Protein AF-A0A123S9G2-F1 (afdb_monomer_lite)

pLDDT: mean 94.6, std 6.12, range [61.19, 98.81]

Organism: Streptococcus suis (NCBI:txid1307)

Structure (mmCIF, N/CA/C/O backbone):
data_AF-A0A123S9G2-F1
#
_entry.id   AF-A0A123S9G2-F1
#
loop_
_atom_site.group_PDB
_atom_site.id
_atom_site.type_symbol
_atom_site.label_atom_id
_atom_site.label_alt_id
_atom_site.label_comp_id
_atom_site.label_asym_id
_atom_site.label_entity_id
_atom_site.label_seq_id
_atom_site.pdbx_PDB_ins_code
_atom_site.Cartn_x
_atom_site.Cartn_y
_atom_site.Cartn_z
_atom_site.occupancy
_atom_site.B_iso_or_equiv
_atom_site.auth_seq_id
_atom_site.auth_comp_id
_atom_site.auth_asym_id
_atom_site.auth_atom_id
_atom_site.pdbx_PDB_model_num
ATOM 1 N N . MET A 1 1 ? 20.233 11.296 -52.795 1.00 61.19 1 MET A N 1
ATOM 2 C CA . MET A 1 1 ? 18.808 11.176 -52.399 1.00 61.19 1 MET A CA 1
ATOM 3 C C . MET A 1 1 ? 18.467 9.807 -51.801 1.00 61.19 1 MET A C 1
ATOM 5 O O . MET A 1 1 ? 18.212 9.753 -50.609 1.00 61.19 1 MET A O 1
ATOM 9 N N . LYS A 1 2 ? 18.551 8.685 -52.542 1.00 72.31 2 LYS A N 1
ATOM 10 C CA . LYS A 1 2 ? 18.164 7.347 -52.026 1.00 72.31 2 LYS A CA 1
ATOM 11 C C . LYS A 1 2 ? 18.985 6.837 -50.821 1.00 72.31 2 LYS A C 1
ATOM 13 O O . LYS A 1 2 ? 18.409 6.233 -49.928 1.00 72.31 2 LYS A O 1
ATOM 18 N N . LYS A 1 3 ? 20.305 7.083 -50.767 1.00 76.69 3 LYS A N 1
ATOM 19 C CA . LYS A 1 3 ? 21.152 6.695 -49.613 1.00 76.69 3 LYS A CA 1
ATOM 20 C C . LYS A 1 3 ? 20.823 7.495 -48.347 1.00 76.69 3 LYS A C 1
ATOM 22 O O . LYS A 1 3 ? 20.623 6.898 -47.303 1.00 76.69 3 LYS A O 1
ATOM 27 N N . VAL A 1 4 ? 20.694 8.818 -48.466 1.00 81.88 4 VAL A N 1
ATOM 28 C CA . VAL A 1 4 ? 20.324 9.707 -47.349 1.00 81.88 4 VAL A CA 1
ATOM 29 C C . VAL A 1 4 ? 18.931 9.358 -46.809 1.00 81.88 4 VAL A C 1
ATOM 31 O O . VAL A 1 4 ? 18.761 9.246 -45.604 1.00 81.88 4 VAL A O 1
ATOM 34 N N . MET A 1 5 ? 17.968 9.062 -47.690 1.00 87.00 5 MET A N 1
ATOM 35 C CA . MET A 1 5 ? 16.626 8.621 -47.288 1.00 87.00 5 MET A CA 1
ATOM 36 C C . MET A 1 5 ? 16.648 7.306 -46.490 1.00 87.00 5 MET A C 1
ATOM 38 O O . MET A 1 5 ? 15.968 7.190 -45.478 1.00 87.00 5 MET A O 1
ATOM 42 N N . LYS A 1 6 ? 17.470 6.325 -46.897 1.00 86.81 6 LYS A N 1
ATOM 43 C CA . LYS A 1 6 ? 17.641 5.068 -46.144 1.00 86.81 6 LYS A CA 1
ATOM 44 C C . LYS A 1 6 ? 18.243 5.298 -44.754 1.00 86.81 6 LYS A C 1
ATOM 46 O O . LYS A 1 6 ? 17.823 4.639 -43.812 1.00 86.81 6 LYS A O 1
ATOM 51 N N . VAL A 1 7 ? 19.187 6.235 -44.627 1.00 88.38 7 VAL A N 1
ATOM 52 C CA . VAL A 1 7 ? 19.778 6.608 -43.330 1.00 88.38 7 VAL A CA 1
ATOM 53 C C . VAL A 1 7 ? 18.729 7.256 -42.422 1.00 88.38 7 VAL A C 1
ATOM 55 O O . VAL A 1 7 ? 18.609 6.860 -41.269 1.00 88.38 7 VAL A O 1
ATOM 58 N N . ILE A 1 8 ? 17.916 8.178 -42.948 1.00 88.94 8 ILE A N 1
ATOM 59 C CA . ILE A 1 8 ? 16.838 8.831 -42.184 1.00 88.94 8 ILE A CA 1
ATOM 60 C C . ILE A 1 8 ? 15.797 7.808 -41.700 1.00 88.94 8 ILE A C 1
ATOM 62 O O . ILE A 1 8 ? 15.434 7.816 -40.527 1.00 88.94 8 ILE A O 1
ATOM 66 N N . ILE A 1 9 ? 15.358 6.891 -42.570 1.00 89.62 9 ILE A N 1
ATOM 67 C CA . ILE A 1 9 ? 14.410 5.825 -42.200 1.00 89.62 9 ILE A CA 1
ATOM 68 C C . ILE A 1 9 ? 15.009 4.905 -41.128 1.00 89.62 9 ILE A C 1
ATOM 70 O O . ILE A 1 9 ? 14.319 4.548 -40.177 1.00 89.62 9 ILE A O 1
ATOM 74 N N . GLY A 1 10 ? 16.293 4.555 -41.248 1.00 90.31 10 GLY A N 1
ATOM 75 C CA . GLY A 1 10 ? 16.991 3.756 -40.240 1.00 90.31 10 GLY A CA 1
ATOM 76 C C . GLY A 1 10 ? 17.006 4.426 -38.864 1.00 90.31 10 GLY A C 1
ATOM 77 O O . GLY A 1 10 ? 16.694 3.778 -37.871 1.00 90.31 10 GLY A O 1
ATOM 78 N N . ILE A 1 11 ? 17.290 5.731 -38.807 1.00 89.06 11 ILE A N 1
ATOM 79 C CA . ILE A 1 11 ? 17.281 6.503 -37.553 1.00 89.06 11 ILE A CA 1
ATOM 80 C C . ILE A 1 11 ? 15.872 6.544 -36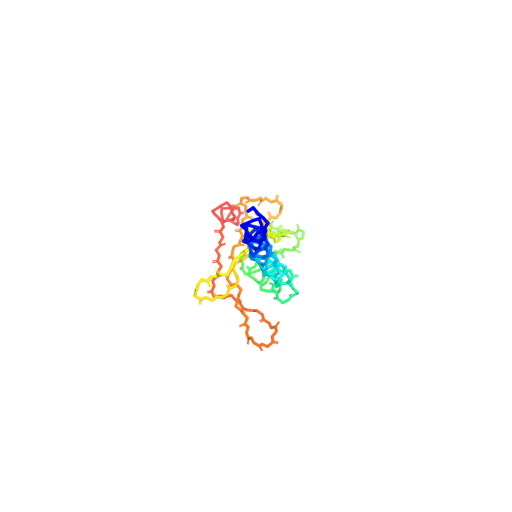.944 1.00 89.06 11 ILE A C 1
ATOM 82 O O . ILE A 1 11 ? 15.718 6.296 -35.750 1.00 89.06 11 ILE A O 1
ATOM 86 N N . LEU A 1 12 ? 14.838 6.795 -37.754 1.00 88.69 12 LEU A N 1
ATOM 87 C CA . LEU A 1 12 ? 13.450 6.820 -37.281 1.00 88.69 12 LEU A CA 1
ATOM 88 C C . LEU A 1 12 ? 13.010 5.473 -36.693 1.00 88.69 12 LEU A C 1
ATOM 90 O O . LEU A 1 12 ? 12.367 5.449 -35.647 1.00 88.69 12 LEU A O 1
ATOM 94 N N . LEU A 1 13 ? 13.393 4.356 -37.316 1.00 87.81 13 LEU A N 1
ATOM 95 C CA . LEU A 1 13 ? 13.084 3.019 -36.802 1.00 87.81 13 LEU A CA 1
ATOM 96 C C . LEU A 1 13 ? 13.738 2.755 -35.442 1.00 87.81 13 LEU A C 1
ATOM 98 O O . LEU A 1 13 ? 13.079 2.235 -34.545 1.00 87.81 13 LEU A O 1
ATOM 102 N N . VAL A 1 14 ? 15.002 3.149 -35.262 1.00 86.50 14 VAL A N 1
ATOM 103 C CA . VAL A 1 14 ? 15.704 2.996 -33.976 1.00 86.50 14 VAL A CA 1
ATOM 104 C C . VAL A 1 14 ? 15.025 3.816 -32.878 1.00 86.50 14 VAL A C 1
ATOM 106 O O . VAL A 1 14 ? 14.857 3.314 -31.770 1.00 86.50 14 VAL A O 1
ATOM 109 N N . ILE A 1 15 ? 14.581 5.039 -33.182 1.00 85.12 15 ILE A N 1
ATOM 110 C CA . ILE A 1 15 ? 13.868 5.893 -32.219 1.00 85.12 15 ILE A CA 1
ATOM 111 C C . ILE A 1 15 ? 12.532 5.261 -31.811 1.00 85.12 15 ILE A C 1
ATOM 113 O O . ILE A 1 15 ? 12.238 5.172 -30.621 1.00 85.12 15 ILE A O 1
ATOM 117 N N . VAL A 1 16 ? 11.739 4.782 -32.777 1.00 82.56 16 VAL A N 1
ATOM 118 C CA . VAL A 1 16 ? 10.437 4.148 -32.504 1.00 82.56 16 VAL A CA 1
ATOM 119 C C . VAL A 1 16 ? 10.603 2.882 -31.662 1.00 82.56 16 VAL A C 1
ATOM 121 O O . VAL A 1 16 ? 9.875 2.702 -30.688 1.00 82.56 16 VAL A O 1
ATOM 124 N N . ILE A 1 17 ? 11.580 2.031 -31.991 1.00 84.62 17 ILE A N 1
ATOM 125 C CA . ILE A 1 17 ? 11.873 0.815 -31.219 1.00 84.62 17 ILE A CA 1
ATOM 126 C C . ILE A 1 17 ? 12.380 1.172 -29.818 1.00 84.62 17 ILE A C 1
ATOM 128 O O . ILE A 1 17 ? 11.965 0.542 -28.850 1.00 84.62 17 ILE A O 1
ATOM 132 N N . GLY A 1 18 ? 13.236 2.189 -29.693 1.00 83.19 18 GLY A N 1
ATOM 133 C CA . GLY A 1 18 ? 13.759 2.644 -28.405 1.00 83.19 18 GLY A CA 1
ATOM 134 C C . GLY A 1 18 ? 12.655 3.138 -27.468 1.00 83.19 18 GLY A C 1
ATOM 135 O O . GLY A 1 18 ? 12.556 2.669 -26.337 1.00 83.19 18 GLY A O 1
ATOM 136 N N . ILE A 1 19 ? 11.782 4.028 -27.952 1.00 83.50 19 ILE A N 1
ATOM 137 C CA . ILE A 1 19 ? 10.657 4.559 -27.164 1.00 83.50 19 ILE A CA 1
ATOM 138 C C . ILE A 1 19 ? 9.650 3.446 -26.841 1.00 83.50 19 ILE A C 1
ATOM 140 O O . ILE A 1 19 ? 9.243 3.303 -25.688 1.00 83.50 19 ILE A O 1
ATOM 144 N N . GLY A 1 20 ? 9.283 2.627 -27.833 1.00 82.38 20 GLY A N 1
ATOM 145 C CA . GLY A 1 20 ? 8.354 1.511 -27.640 1.00 82.38 20 GLY A CA 1
ATOM 146 C C . GLY A 1 20 ? 8.879 0.461 -26.656 1.00 82.38 20 GLY A C 1
ATOM 147 O O . GLY A 1 20 ? 8.123 -0.036 -25.825 1.00 82.38 20 GLY A O 1
ATOM 148 N N . GLY A 1 21 ? 10.182 0.169 -26.697 1.00 85.12 21 GLY A N 1
ATOM 149 C CA . GLY A 1 21 ? 10.839 -0.759 -25.778 1.00 85.12 21 GLY A CA 1
ATOM 150 C C . GLY A 1 21 ? 10.842 -0.265 -24.331 1.00 85.12 21 GLY A C 1
ATOM 151 O O . GLY A 1 21 ? 10.527 -1.039 -23.431 1.00 85.12 21 GLY A O 1
ATOM 152 N N . ILE A 1 22 ? 11.133 1.021 -24.101 1.00 87.44 22 ILE A N 1
ATOM 153 C CA . ILE A 1 22 ? 11.089 1.623 -22.756 1.00 87.44 22 ILE A CA 1
ATOM 154 C C . ILE A 1 22 ? 9.664 1.587 -22.198 1.00 87.44 22 ILE A C 1
ATOM 156 O O . ILE A 1 22 ? 9.467 1.131 -21.073 1.00 87.44 22 ILE A O 1
ATOM 160 N N . GLY A 1 23 ? 8.671 1.999 -22.993 1.00 86.94 23 GLY A N 1
ATOM 161 C CA . GLY A 1 23 ? 7.268 1.977 -22.570 1.00 86.94 23 GLY A CA 1
ATOM 162 C C . GLY A 1 23 ? 6.775 0.568 -22.230 1.00 86.94 23 GLY A C 1
ATOM 163 O O . GLY A 1 23 ? 6.112 0.374 -21.215 1.00 86.94 23 GLY A O 1
ATOM 164 N N . TYR A 1 24 ? 7.156 -0.438 -23.025 1.00 89.44 24 TYR A N 1
ATOM 165 C CA . TYR A 1 24 ? 6.815 -1.835 -22.748 1.00 89.44 24 TYR A CA 1
ATOM 166 C C . TYR A 1 24 ? 7.423 -2.341 -21.432 1.00 89.44 24 TYR A C 1
ATOM 168 O O . TYR A 1 24 ? 6.743 -3.018 -20.661 1.00 89.44 24 TYR A O 1
ATOM 176 N N . MET A 1 25 ? 8.687 -2.004 -21.151 1.00 90.12 25 MET A N 1
ATOM 177 C CA . MET A 1 25 ? 9.333 -2.389 -19.892 1.00 90.12 25 MET A CA 1
ATOM 178 C C . MET A 1 25 ? 8.656 -1.734 -18.688 1.00 90.12 25 MET A C 1
ATOM 180 O O . MET A 1 25 ? 8.340 -2.441 -17.737 1.00 90.12 25 MET A O 1
ATOM 184 N N . G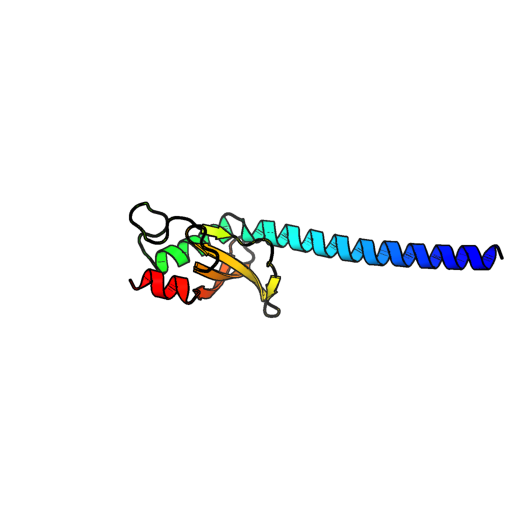LN A 1 26 ? 8.362 -0.432 -18.760 1.00 89.69 26 GLN A N 1
ATOM 185 C CA . GLN A 1 26 ? 7.650 0.282 -17.694 1.00 89.69 26 GLN A CA 1
ATOM 186 C C . GLN A 1 26 ? 6.268 -0.321 -17.428 1.00 89.69 26 GLN A C 1
ATOM 188 O O . GLN A 1 26 ? 5.903 -0.542 -16.276 1.00 89.69 26 GLN A O 1
ATOM 193 N N . HIS A 1 27 ? 5.518 -0.644 -18.484 1.00 91.56 27 HIS A N 1
ATOM 194 C CA . HIS A 1 27 ? 4.210 -1.280 -18.345 1.00 91.56 27 HIS A CA 1
ATOM 195 C C . HIS A 1 27 ? 4.312 -2.650 -17.668 1.00 91.56 27 HIS A C 1
ATOM 197 O O . HIS A 1 27 ? 3.588 -2.927 -16.718 1.00 91.56 27 HIS A O 1
ATOM 203 N N . LYS A 1 28 ? 5.267 -3.482 -18.096 1.00 94.44 28 LYS A N 1
ATOM 204 C CA . LYS A 1 28 ? 5.492 -4.804 -17.504 1.00 94.44 28 LYS A CA 1
ATOM 205 C C . LYS A 1 28 ? 5.943 -4.724 -16.043 1.00 94.44 28 LYS A C 1
ATOM 207 O O . LYS A 1 28 ? 5.607 -5.602 -15.252 1.00 94.44 28 LYS A O 1
ATOM 212 N N . GLU A 1 29 ? 6.741 -3.724 -15.678 1.00 94.81 29 GLU A N 1
ATOM 213 C CA . GLU A 1 29 ? 7.094 -3.486 -14.276 1.00 94.81 29 GLU A CA 1
ATOM 214 C C . GLU A 1 29 ? 5.874 -3.075 -13.457 1.00 94.81 29 GLU A C 1
ATOM 216 O O . GLU A 1 29 ? 5.667 -3.622 -12.378 1.00 94.81 29 GLU A O 1
ATOM 221 N N . HIS A 1 30 ? 5.022 -2.199 -13.990 1.00 96.12 30 HIS A N 1
ATOM 222 C CA . HIS A 1 30 ? 3.772 -1.822 -13.332 1.00 96.12 30 HIS A CA 1
ATOM 223 C C . HIS A 1 30 ? 2.828 -3.012 -13.131 1.00 96.12 30 HIS A C 1
ATOM 225 O O . HIS A 1 30 ? 2.365 -3.223 -12.013 1.00 96.12 30 HIS A O 1
ATOM 231 N N . GLU A 1 31 ? 2.641 -3.869 -14.138 1.00 97.25 31 GLU A N 1
ATOM 232 C CA . GLU A 1 31 ? 1.838 -5.096 -14.001 1.00 97.25 31 GLU A CA 1
ATOM 233 C C . GLU A 1 31 ? 2.358 -6.020 -12.889 1.00 97.25 31 GLU A C 1
ATOM 235 O O . GLU A 1 31 ? 1.571 -6.589 -12.130 1.00 97.25 31 GLU A O 1
ATOM 240 N N . LYS A 1 32 ? 3.685 -6.146 -12.743 1.00 96.69 32 LYS A N 1
ATOM 241 C CA . LYS A 1 32 ? 4.281 -6.902 -11.630 1.00 96.69 32 LYS A CA 1
ATOM 242 C C . LYS A 1 32 ? 3.979 -6.253 -10.283 1.00 96.69 32 LYS A C 1
ATOM 244 O O . LYS A 1 32 ? 3.641 -6.964 -9.342 1.00 96.69 32 LYS A O 1
ATOM 249 N N . MET A 1 33 ? 4.091 -4.928 -10.184 1.00 98.12 33 MET A N 1
ATOM 250 C CA . MET A 1 33 ? 3.771 -4.206 -8.951 1.00 98.12 33 MET A CA 1
ATOM 251 C C . MET A 1 33 ? 2.302 -4.395 -8.566 1.00 98.12 33 MET A C 1
ATOM 253 O O . MET A 1 33 ? 2.017 -4.671 -7.405 1.00 98.12 33 MET A O 1
ATOM 257 N N . VAL A 1 34 ? 1.380 -4.329 -9.532 1.00 98.44 34 VAL A N 1
ATOM 258 C CA . VAL A 1 34 ? -0.049 -4.599 -9.308 1.00 98.44 34 VAL A CA 1
ATOM 259 C C . VAL A 1 34 ? -0.267 -6.027 -8.809 1.00 98.44 34 VAL A C 1
ATOM 261 O O . VAL A 1 34 ? -0.996 -6.228 -7.838 1.00 98.44 34 VAL A O 1
ATOM 264 N N . ALA A 1 35 ? 0.387 -7.017 -9.425 1.00 98.06 35 ALA A N 1
ATOM 265 C CA . ALA A 1 35 ? 0.280 -8.412 -9.001 1.00 98.06 35 ALA A CA 1
ATOM 266 C C . ALA A 1 35 ? 0.752 -8.619 -7.550 1.00 98.06 35 ALA A C 1
ATOM 268 O O . ALA A 1 35 ? 0.109 -9.345 -6.798 1.00 98.06 35 ALA A O 1
ATOM 269 N N . ILE A 1 36 ? 1.829 -7.942 -7.136 1.00 98.12 36 ILE A N 1
ATOM 270 C CA . ILE A 1 36 ? 2.332 -7.986 -5.756 1.00 98.12 36 ILE A CA 1
ATOM 271 C C . ILE A 1 36 ? 1.365 -7.274 -4.805 1.00 98.12 36 ILE A C 1
ATOM 273 O O . ILE A 1 36 ? 0.914 -7.875 -3.833 1.00 98.12 36 ILE A O 1
ATOM 277 N N . ALA A 1 37 ? 1.006 -6.021 -5.096 1.00 98.38 37 ALA A N 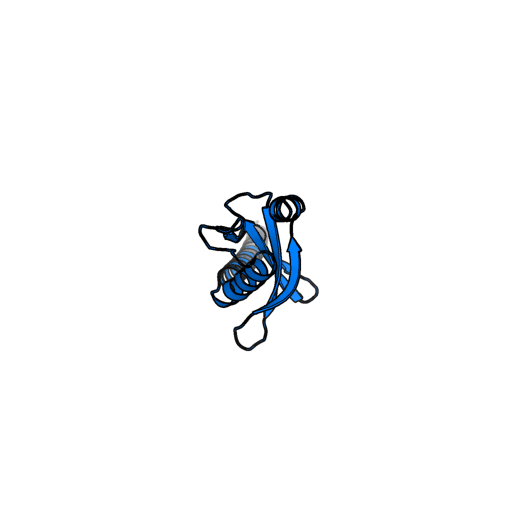1
ATOM 278 C CA . ALA A 1 37 ? 0.170 -5.181 -4.236 1.00 98.38 37 ALA A CA 1
ATOM 279 C C . ALA A 1 37 ? -1.245 -5.747 -4.017 1.00 98.38 37 ALA A C 1
ATOM 281 O O . ALA A 1 37 ? -1.913 -5.401 -3.049 1.00 98.38 37 ALA A O 1
ATOM 282 N N . THR A 1 38 ? -1.711 -6.625 -4.908 1.00 98.38 38 THR A N 1
ATOM 283 C CA . THR A 1 38 ? -3.021 -7.288 -4.807 1.00 98.38 38 THR A CA 1
ATOM 284 C C . THR A 1 38 ? -2.938 -8.768 -4.427 1.00 98.38 38 THR A C 1
ATOM 286 O O . THR A 1 38 ? -3.978 -9.429 -4.348 1.00 98.38 38 THR A O 1
ATOM 289 N N . SER A 1 39 ? -1.732 -9.287 -4.170 1.00 98.50 39 SER A N 1
ATOM 290 C CA . SER A 1 39 ? -1.513 -10.676 -3.757 1.00 98.50 39 SER A CA 1
ATOM 291 C C . SER A 1 39 ? -2.155 -10.974 -2.400 1.00 98.50 39 SER A C 1
ATOM 293 O O . SER A 1 39 ? -2.322 -10.088 -1.560 1.00 98.50 39 SER A O 1
ATOM 295 N N . GLU A 1 40 ? -2.503 -12.238 -2.160 1.00 98.56 40 GLU A N 1
ATOM 29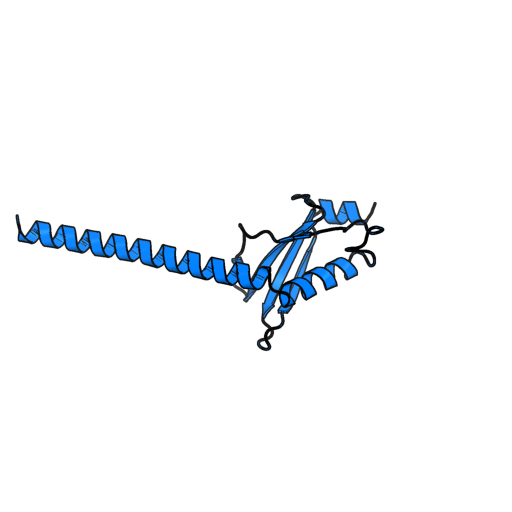6 C CA . GLU A 1 40 ? -3.069 -12.659 -0.873 1.00 98.56 40 GLU A CA 1
ATOM 297 C C . GLU A 1 40 ? -2.067 -12.461 0.273 1.00 98.56 40 GLU A C 1
ATOM 299 O O . GLU A 1 40 ? -2.447 -12.141 1.397 1.00 98.56 40 GLU A O 1
ATOM 304 N N . GLU A 1 41 ? -0.774 -12.591 -0.007 1.00 98.56 41 GLU A N 1
ATOM 305 C CA . GLU A 1 41 ? 0.307 -12.373 0.948 1.00 98.56 41 GLU A CA 1
ATOM 306 C C . GLU A 1 41 ? 0.470 -10.894 1.309 1.00 98.56 41 GLU A C 1
ATOM 308 O O . GLU A 1 41 ? 0.615 -10.583 2.489 1.00 98.56 41 GLU A O 1
ATOM 313 N N . ALA A 1 42 ? 0.355 -9.977 0.345 1.00 98.50 42 ALA A N 1
ATOM 314 C CA . ALA A 1 42 ? 0.308 -8.542 0.630 1.00 98.50 42 ALA A CA 1
ATOM 315 C C . ALA A 1 42 ? -0.938 -8.164 1.446 1.00 98.50 42 ALA A C 1
ATOM 317 O O . ALA A 1 42 ? -0.839 -7.426 2.427 1.00 98.50 42 ALA A O 1
ATOM 318 N N . LYS A 1 43 ? -2.105 -8.725 1.098 1.00 98.75 43 LYS A N 1
ATOM 319 C CA . LYS A 1 43 ? -3.347 -8.508 1.856 1.00 98.75 43 LYS A CA 1
ATOM 320 C C . LYS A 1 43 ? -3.216 -8.940 3.309 1.00 98.75 43 LYS A C 1
ATOM 322 O O . LYS A 1 43 ? -3.662 -8.206 4.182 1.00 98.75 43 LYS A O 1
ATOM 327 N N . LYS A 1 44 ? -2.566 -10.074 3.595 1.00 98.75 44 LYS A N 1
ATOM 328 C CA . LYS A 1 44 ? -2.311 -10.503 4.984 1.00 98.75 44 LYS A CA 1
ATOM 329 C C . LYS A 1 44 ? -1.578 -9.421 5.779 1.00 98.75 44 LYS A C 1
ATOM 331 O O . LYS A 1 44 ? -2.015 -9.123 6.886 1.00 98.75 44 LYS A O 1
ATOM 336 N N . VAL A 1 45 ? -0.551 -8.792 5.196 1.00 98.75 45 VAL A N 1
ATOM 337 C CA . VAL A 1 45 ? 0.163 -7.666 5.826 1.00 98.75 45 VAL A CA 1
ATOM 338 C C . VAL A 1 45 ? -0.787 -6.495 6.062 1.00 98.75 45 VAL A C 1
ATOM 340 O O . VAL A 1 45 ? -0.870 -5.987 7.175 1.00 98.75 45 VAL A O 1
ATOM 343 N N . TYR A 1 46 ? -1.553 -6.076 5.054 1.00 98.81 46 TYR A N 1
ATOM 344 C CA . TYR A 1 46 ? -2.492 -4.963 5.221 1.00 98.81 46 TYR A CA 1
ATOM 345 C C . TYR A 1 46 ? -3.485 -5.225 6.351 1.00 98.81 46 TYR A C 1
ATOM 347 O O . TYR A 1 46 ? -3.648 -4.402 7.247 1.00 98.81 46 TYR A O 1
ATOM 355 N N . GLU A 1 47 ? -4.132 -6.386 6.339 1.00 98.75 47 GLU A N 1
ATOM 356 C CA . GLU A 1 47 ? -5.173 -6.703 7.305 1.00 98.75 47 GLU A CA 1
ATOM 357 C C . GLU A 1 47 ? -4.639 -6.970 8.714 1.00 98.75 47 GLU A C 1
ATOM 359 O O . GLU A 1 47 ? -5.356 -6.727 9.684 1.00 98.75 47 GLU A O 1
ATOM 364 N N . GLU A 1 48 ? -3.412 -7.475 8.855 1.00 98.62 48 GLU A N 1
ATOM 365 C CA . GLU A 1 48 ? -2.734 -7.583 10.150 1.00 98.62 48 GLU A CA 1
ATOM 366 C C . GLU A 1 48 ? -2.594 -6.201 10.790 1.00 98.62 48 GLU A C 1
ATOM 368 O O . GLU A 1 48 ? -3.043 -5.985 11.916 1.00 98.62 48 GLU A O 1
ATOM 373 N N . TYR A 1 49 ? -2.050 -5.243 10.043 1.00 98.62 49 TYR A N 1
ATOM 374 C CA . TYR A 1 49 ? -1.793 -3.903 10.556 1.00 98.62 49 TYR A CA 1
ATOM 375 C C . TYR A 1 49 ? -3.073 -3.072 10.716 1.00 98.62 49 TYR A C 1
ATOM 377 O O . TYR A 1 49 ? -3.175 -2.301 11.666 1.00 98.62 49 TYR A O 1
ATOM 385 N N . LEU A 1 50 ? -4.095 -3.277 9.876 1.00 98.69 50 LEU A N 1
ATOM 386 C CA . LEU A 1 50 ? -5.422 -2.693 10.111 1.00 98.69 50 LEU A CA 1
ATOM 387 C C . LEU A 1 50 ? -6.026 -3.186 11.431 1.00 98.69 50 LEU A C 1
ATOM 389 O O . LEU A 1 50 ? -6.579 -2.386 12.181 1.00 98.69 50 LEU A O 1
ATOM 393 N N . ARG A 1 51 ? -5.901 -4.486 11.740 1.00 98.56 51 ARG A N 1
ATOM 394 C CA . ARG A 1 51 ? -6.380 -5.053 13.014 1.00 98.56 51 ARG A CA 1
ATOM 395 C C . ARG A 1 51 ? -5.524 -4.644 14.211 1.00 98.56 51 ARG A C 1
ATOM 397 O O . ARG A 1 51 ? -6.018 -4.654 15.335 1.00 98.56 51 ARG A O 1
ATOM 404 N N . MET A 1 52 ? -4.261 -4.291 13.984 1.00 98.00 52 MET A N 1
ATOM 405 C CA . MET A 1 52 ? -3.389 -3.750 15.023 1.00 98.00 52 MET A CA 1
ATOM 406 C C . MET A 1 52 ? -3.822 -2.340 15.447 1.00 98.00 52 MET A C 1
ATOM 408 O O . MET A 1 52 ? -3.859 -2.060 16.642 1.00 98.00 52 MET A O 1
ATOM 412 N N . GLU A 1 53 ? -4.188 -1.486 14.488 1.00 98.06 53 GLU A N 1
ATOM 413 C CA . GLU A 1 53 ? -4.713 -0.138 14.759 1.00 98.06 53 GLU A CA 1
ATOM 414 C C . GLU A 1 53 ? -6.141 -0.172 15.316 1.00 98.06 53 GLU A C 1
ATOM 416 O O . GLU A 1 53 ? -6.497 0.595 16.210 1.00 98.06 53 GLU A O 1
ATOM 421 N N . GLU A 1 54 ? -6.968 -1.094 14.825 1.00 97.94 54 GLU A N 1
ATOM 422 C CA . GLU A 1 54 ? -8.326 -1.282 15.312 1.00 97.94 54 GLU A CA 1
ATOM 423 C C . GLU A 1 54 ? -8.678 -2.777 15.375 1.00 97.94 54 GLU A C 1
ATOM 425 O O . GLU A 1 54 ? -8.966 -3.385 14.344 1.00 97.94 54 GLU A O 1
ATOM 430 N N . PRO A 1 55 ? -8.769 -3.392 16.568 1.00 98.00 55 PRO A N 1
ATOM 431 C CA . PRO A 1 55 ? -9.044 -4.828 16.692 1.00 98.00 55 PRO A CA 1
ATOM 432 C C . PRO A 1 55 ? -10.342 -5.309 16.022 1.00 98.00 55 PRO A C 1
ATOM 434 O O . PRO A 1 55 ? -10.451 -6.480 15.662 1.00 98.00 55 PRO A O 1
ATOM 437 N N . ALA A 1 56 ? -11.325 -4.417 15.849 1.00 98.00 56 ALA A N 1
ATOM 438 C CA . ALA A 1 56 ? -12.587 -4.693 15.163 1.00 98.00 56 ALA A CA 1
ATOM 439 C C . ALA A 1 56 ? -12.553 -4.388 13.650 1.00 98.00 56 ALA A C 1
ATOM 441 O O . ALA A 1 56 ? -13.599 -4.459 12.998 1.00 98.00 56 ALA A O 1
ATOM 442 N N . ALA A 1 57 ? -11.393 -4.063 13.069 1.00 98.44 57 ALA A N 1
ATOM 443 C CA . ALA A 1 57 ? -11.268 -3.776 11.645 1.00 98.44 57 ALA A CA 1
ATOM 444 C C . ALA A 1 57 ? -11.799 -4.929 10.777 1.00 98.44 57 ALA A C 1
ATOM 446 O O . ALA A 1 57 ? -11.641 -6.112 11.090 1.00 98.44 57 ALA A O 1
ATOM 447 N N . LEU A 1 58 ? -12.393 -4.561 9.640 1.00 98.31 58 LEU A N 1
ATOM 448 C CA . LEU A 1 58 ? -12.978 -5.461 8.639 1.00 98.31 58 LEU A CA 1
ATOM 449 C C . LEU A 1 58 ? -14.198 -6.239 9.157 1.00 98.31 58 LEU A C 1
ATOM 451 O O . LEU A 1 58 ? -14.552 -7.296 8.633 1.00 98.31 58 LEU A O 1
ATOM 455 N N . THR A 1 59 ? -14.869 -5.689 10.170 1.00 97.94 59 THR A N 1
ATOM 456 C CA . THR A 1 59 ? -16.160 -6.165 10.680 1.00 97.94 59 THR A CA 1
ATOM 457 C C . THR A 1 59 ? -17.244 -5.100 10.493 1.00 97.94 59 THR A C 1
ATOM 459 O O . THR A 1 59 ? -16.980 -3.994 10.017 1.00 97.94 59 THR A O 1
ATOM 462 N N . LYS A 1 60 ? -18.498 -5.420 10.834 1.00 96.62 60 LYS A N 1
ATOM 463 C CA . LYS A 1 60 ? -19.605 -4.447 10.746 1.00 96.62 60 LYS A CA 1
ATOM 464 C C . LYS A 1 60 ? -19.552 -3.426 11.881 1.00 96.62 60 LYS A C 1
ATOM 466 O O . LYS A 1 60 ? -20.017 -2.297 11.720 1.00 96.62 60 LYS A O 1
ATOM 471 N N . GLU A 1 61 ? -19.012 -3.851 13.013 1.00 96.38 61 GLU A N 1
ATOM 472 C CA . GLU A 1 61 ? -18.906 -3.111 14.261 1.00 96.38 61 GLU A CA 1
ATOM 473 C C . GLU A 1 61 ? -17.708 -2.154 14.246 1.00 96.38 61 GLU A C 1
ATOM 475 O O . GLU A 1 61 ? -17.762 -1.114 14.899 1.00 96.38 61 GLU A O 1
ATOM 480 N N . GLY A 1 62 ? -16.670 -2.476 13.468 1.00 97.62 62 GLY A N 1
ATOM 481 C CA . GLY A 1 62 ? -15.488 -1.640 13.318 1.00 97.62 62 GLY A CA 1
ATOM 482 C C . GLY A 1 62 ? -15.719 -0.338 12.544 1.00 97.62 62 GLY A C 1
ATOM 483 O O . GLY A 1 62 ? -16.624 -0.214 11.701 1.00 97.62 62 GLY A O 1
ATOM 484 N N . LYS A 1 63 ? -14.859 0.643 12.822 1.00 98.00 63 LYS A N 1
ATOM 485 C CA . LYS A 1 63 ? -14.709 1.891 12.074 1.00 98.00 63 LYS A CA 1
ATOM 486 C C . LYS A 1 63 ? -14.078 1.614 10.713 1.00 98.00 63 LYS A C 1
ATOM 488 O O . LYS A 1 63 ? -14.624 2.062 9.705 1.00 98.00 63 LYS A O 1
ATOM 493 N N . ILE A 1 64 ? -12.985 0.857 10.648 1.00 98.50 64 ILE A N 1
ATOM 494 C CA . ILE A 1 64 ? -12.406 0.320 9.411 1.00 98.50 64 ILE A CA 1
ATOM 495 C C . ILE A 1 64 ? -13.273 -0.858 8.964 1.00 98.50 64 ILE A C 1
ATOM 497 O O . ILE A 1 64 ? -13.243 -1.925 9.568 1.00 98.50 64 ILE A O 1
ATOM 501 N N . ARG A 1 65 ? -14.041 -0.699 7.883 1.00 98.38 65 ARG A N 1
ATOM 502 C CA . ARG A 1 65 ? -14.946 -1.749 7.372 1.00 98.38 65 ARG A CA 1
ATOM 503 C C . ARG A 1 65 ? -14.454 -2.372 6.079 1.00 98.38 65 ARG A C 1
ATOM 505 O O . ARG A 1 65 ? -14.668 -3.555 5.843 1.00 98.38 65 ARG A O 1
ATOM 512 N N . THR A 1 66 ? -13.829 -1.567 5.228 1.00 98.50 66 THR A N 1
ATOM 513 C CA . THR A 1 66 ? -13.323 -1.978 3.914 1.00 98.50 66 THR A CA 1
ATOM 514 C C . THR A 1 66 ? -12.041 -1.226 3.597 1.00 98.50 66 THR A C 1
ATOM 516 O O . THR A 1 66 ? -11.817 -0.136 4.131 1.00 98.50 66 THR A O 1
ATOM 519 N N . TYR A 1 67 ? -11.231 -1.786 2.705 1.00 98.69 67 TYR A N 1
ATOM 520 C CA . TYR A 1 67 ? -10.100 -1.090 2.112 1.00 98.69 67 TYR A CA 1
ATOM 521 C C . TYR A 1 67 ? -9.989 -1.399 0.618 1.00 98.69 67 TYR A C 1
ATOM 523 O O . TYR A 1 67 ? -10.491 -2.422 0.150 1.00 98.69 67 TYR A O 1
ATOM 531 N N . GLU A 1 68 ? -9.322 -0.517 -0.118 1.00 98.44 68 GLU A N 1
ATOM 532 C CA . GLU A 1 68 ? -8.980 -0.697 -1.530 1.00 98.44 68 GLU A CA 1
ATOM 533 C C . GLU A 1 68 ? -7.527 -0.283 -1.763 1.00 98.44 68 GLU A C 1
ATOM 535 O O . GLU A 1 68 ? -7.074 0.706 -1.191 1.00 98.44 68 GLU A O 1
ATOM 540 N N . VAL A 1 69 ? -6.795 -1.035 -2.587 1.00 98.44 69 VAL A N 1
ATOM 541 C CA . VAL A 1 69 ? -5.393 -0.747 -2.919 1.00 98.44 69 VAL A CA 1
ATOM 542 C C . VAL A 1 69 ? -5.321 0.297 -4.036 1.00 98.44 69 VAL A C 1
ATOM 544 O O . VAL A 1 69 ? -5.961 0.145 -5.074 1.00 98.44 69 VAL A O 1
ATOM 547 N N . GLU A 1 70 ? -4.512 1.340 -3.855 1.00 97.81 70 GLU A N 1
ATOM 548 C CA . GLU A 1 70 ? -4.204 2.318 -4.900 1.00 97.81 70 GLU A CA 1
ATOM 549 C C . GLU A 1 70 ? -3.195 1.735 -5.897 1.00 97.81 70 GLU A C 1
ATOM 551 O O . GLU A 1 70 ? -2.037 1.494 -5.561 1.00 97.81 70 GLU A O 1
ATOM 556 N N . LEU A 1 71 ? -3.636 1.511 -7.138 1.00 97.56 71 LEU A N 1
ATOM 557 C CA . LEU A 1 71 ? -2.823 0.865 -8.178 1.00 97.56 71 LEU A CA 1
ATOM 558 C C . LEU A 1 71 ? -2.139 1.853 -9.132 1.00 97.56 71 LEU A C 1
ATOM 560 O O . LEU A 1 71 ? -1.214 1.475 -9.852 1.00 97.56 71 LEU A O 1
ATOM 564 N N . GLU A 1 72 ? -2.590 3.107 -9.167 1.00 94.19 72 GLU A N 1
ATOM 565 C CA . GLU A 1 72 ? -2.048 4.129 -10.072 1.00 94.19 72 GLU A CA 1
ATOM 566 C C . GLU A 1 72 ? -0.675 4.639 -9.608 1.00 94.19 72 GLU A C 1
ATOM 568 O O . GLU A 1 72 ? 0.189 4.921 -10.437 1.00 94.19 72 GLU A O 1
ATOM 573 N N . GLU A 1 73 ? -0.443 4.686 -8.294 1.00 91.19 73 GLU A N 1
ATOM 574 C CA . GLU A 1 73 ? 0.775 5.222 -7.671 1.00 91.19 73 GLU A CA 1
ATOM 575 C C . GLU A 1 73 ? 1.603 4.122 -6.981 1.00 91.19 73 GLU A C 1
ATOM 577 O O . GLU A 1 73 ? 1.900 4.192 -5.789 1.00 91.19 73 GLU A O 1
ATOM 582 N N . LEU A 1 74 ? 1.982 3.086 -7.734 1.00 96.56 74 LEU A N 1
ATOM 583 C CA . LEU A 1 74 ? 2.888 2.035 -7.257 1.00 96.56 74 LEU A CA 1
ATOM 584 C C . LEU A 1 74 ? 4.340 2.351 -7.624 1.00 96.56 74 LEU A C 1
ATOM 586 O O . LEU A 1 74 ? 4.636 2.751 -8.753 1.00 96.56 74 LEU A O 1
ATOM 590 N N . GLY A 1 75 ? 5.261 2.129 -6.687 1.00 96.12 75 GLY A N 1
ATOM 591 C CA . GLY A 1 75 ? 6.682 2.355 -6.933 1.00 96.12 75 GLY A CA 1
ATOM 592 C C . GLY A 1 75 ? 7.586 1.667 -5.924 1.00 96.12 75 GLY A C 1
ATOM 593 O O . GLY A 1 75 ? 7.262 1.558 -4.744 1.00 96.12 75 GLY A O 1
ATOM 594 N N . TYR A 1 76 ? 8.748 1.211 -6.381 1.00 95.44 76 TYR A N 1
ATOM 595 C CA . TYR A 1 76 ? 9.756 0.649 -5.490 1.00 95.44 76 TYR A CA 1
ATOM 596 C C . TYR A 1 76 ? 10.469 1.753 -4.706 1.00 95.44 76 TYR A C 1
ATOM 598 O O . TYR A 1 76 ? 10.876 2.773 -5.268 1.00 95.44 76 TYR A O 1
ATOM 606 N N . ASN A 1 77 ? 10.655 1.537 -3.405 1.00 93.19 77 ASN A N 1
ATOM 607 C CA . ASN A 1 77 ? 11.533 2.372 -2.599 1.00 93.19 77 ASN A CA 1
ATOM 608 C C . ASN A 1 77 ? 12.990 2.117 -3.045 1.00 93.19 77 ASN A C 1
ATOM 610 O O . ASN A 1 77 ? 13.384 0.953 -3.145 1.00 93.19 77 ASN A O 1
ATOM 614 N N . PRO A 1 78 ? 13.822 3.151 -3.290 1.00 90.56 78 PRO A N 1
ATOM 615 C CA . PRO A 1 78 ? 15.239 2.969 -3.628 1.00 90.56 78 PRO A CA 1
ATOM 616 C C . PRO A 1 78 ? 16.033 2.135 -2.611 1.00 90.56 78 PRO A C 1
ATOM 618 O O . PRO A 1 78 ? 17.033 1.521 -2.974 1.00 90.56 78 PRO A O 1
ATOM 621 N N . MET A 1 79 ? 15.587 2.107 -1.351 1.00 89.94 79 MET A N 1
ATOM 622 C CA . MET A 1 79 ? 16.163 1.288 -0.277 1.00 89.94 79 MET A CA 1
ATOM 623 C C . MET A 1 79 ? 15.603 -0.144 -0.225 1.00 89.94 79 MET A C 1
ATOM 625 O O . MET A 1 79 ? 16.001 -0.918 0.641 1.00 89.94 79 MET A O 1
ATOM 629 N N . GLY A 1 80 ? 14.707 -0.504 -1.145 1.00 92.69 80 GLY A N 1
ATOM 630 C CA . GLY A 1 80 ? 14.075 -1.815 -1.248 1.00 92.69 80 GLY A CA 1
ATOM 631 C C . GLY A 1 80 ? 12.624 -1.840 -0.764 1.00 92.69 80 GLY A C 1
ATOM 632 O O . GLY A 1 80 ? 12.228 -1.102 0.141 1.00 92.69 80 GLY A O 1
ATOM 633 N N . GLY A 1 81 ? 11.849 -2.742 -1.365 1.00 96.50 81 GLY A N 1
ATOM 634 C CA . GLY A 1 81 ? 10.422 -2.917 -1.102 1.00 96.50 81 GLY A CA 1
ATOM 635 C C . GLY A 1 81 ? 9.518 -2.129 -2.053 1.00 96.50 81 GLY A C 1
ATOM 636 O O . GLY A 1 81 ? 9.946 -1.179 -2.715 1.00 96.50 81 GLY A O 1
ATOM 637 N N . LEU A 1 82 ? 8.267 -2.572 -2.160 1.00 98.12 82 LEU A N 1
ATOM 638 C CA . LEU A 1 82 ? 7.217 -1.932 -2.946 1.00 98.12 82 LEU A CA 1
ATOM 639 C C . LEU A 1 82 ? 6.399 -1.002 -2.045 1.00 98.12 82 LEU A C 1
ATOM 641 O O . LEU A 1 82 ? 5.766 -1.450 -1.086 1.00 98.12 82 LEU A O 1
ATOM 645 N N . MET A 1 83 ? 6.361 0.283 -2.388 1.00 98.06 83 MET A N 1
ATOM 646 C CA . MET A 1 83 ? 5.464 1.238 -1.750 1.00 98.06 83 MET A CA 1
ATOM 647 C C . MET A 1 83 ? 4.040 0.995 -2.236 1.00 98.06 83 MET A C 1
ATOM 649 O O . MET A 1 83 ? 3.772 1.001 -3.439 1.00 98.06 83 MET A O 1
ATOM 653 N N . THR A 1 84 ? 3.130 0.798 -1.290 1.00 98.00 84 THR A N 1
ATOM 654 C CA . THR A 1 84 ? 1.701 0.615 -1.556 1.00 98.00 84 THR A CA 1
ATOM 655 C C . THR A 1 84 ? 0.888 1.510 -0.635 1.00 98.00 84 THR A C 1
ATOM 657 O O . THR A 1 84 ? 1.332 1.845 0.464 1.00 98.00 84 THR A O 1
ATOM 660 N N . LYS A 1 85 ? -0.299 1.913 -1.083 1.00 98.50 85 LYS A N 1
ATOM 661 C CA . LYS A 1 85 ? -1.248 2.709 -0.303 1.00 98.50 85 LYS A CA 1
ATOM 662 C C . LYS A 1 85 ? -2.614 2.051 -0.399 1.00 98.50 85 LYS A C 1
ATOM 664 O O . LYS A 1 85 ? -3.001 1.600 -1.474 1.00 98.50 85 LYS A O 1
ATOM 669 N N . ILE A 1 86 ? -3.333 1.994 0.714 1.00 98.69 86 ILE A N 1
ATOM 670 C CA . ILE A 1 86 ? -4.729 1.565 0.745 1.00 98.69 86 ILE A CA 1
ATOM 671 C C . ILE A 1 86 ? -5.617 2.705 1.232 1.00 98.69 86 ILE A C 1
ATOM 673 O O . ILE A 1 86 ? -5.229 3.462 2.123 1.00 98.69 86 ILE A O 1
ATOM 677 N N . TYR A 1 87 ? -6.812 2.815 0.662 1.00 98.31 87 TYR A N 1
ATOM 678 C CA . TYR A 1 87 ? -7.855 3.737 1.100 1.00 98.31 87 TYR A CA 1
ATOM 679 C C . TYR A 1 87 ? -8.857 3.008 1.979 1.00 98.31 87 TYR A C 1
ATOM 681 O O . TYR A 1 87 ? -9.299 1.913 1.638 1.00 98.31 87 TYR A O 1
ATOM 689 N N . ILE A 1 88 ? -9.263 3.629 3.077 1.00 98.56 88 ILE A N 1
ATOM 690 C CA . ILE A 1 88 ? -10.197 3.052 4.039 1.00 98.56 88 ILE A CA 1
ATOM 691 C C . ILE A 1 88 ? -11.610 3.532 3.737 1.00 98.56 88 ILE A C 1
ATOM 693 O O . ILE A 1 88 ? -11.844 4.724 3.549 1.00 98.56 88 ILE A O 1
ATOM 697 N N . ASN A 1 89 ? -12.573 2.608 3.733 1.00 98.00 89 ASN A N 1
ATOM 698 C CA . ASN A 1 89 ? -13.999 2.901 3.557 1.00 98.00 89 ASN A CA 1
ATOM 699 C C . ASN A 1 89 ? -14.313 3.748 2.314 1.00 98.00 89 ASN A C 1
ATOM 701 O O . ASN A 1 89 ? -15.216 4.584 2.351 1.00 98.00 89 ASN A O 1
ATOM 705 N N . ASN A 1 90 ? -13.565 3.532 1.227 1.00 97.25 90 ASN A N 1
ATOM 706 C CA . ASN A 1 90 ? -13.681 4.300 -0.014 1.00 97.25 90 ASN A CA 1
ATOM 707 C C . ASN A 1 90 ? -13.468 5.823 0.174 1.00 97.25 90 ASN A C 1
ATOM 709 O O . ASN A 1 90 ? -13.995 6.639 -0.582 1.00 97.25 90 ASN A O 1
ATOM 713 N N . ASP A 1 91 ? -12.704 6.227 1.192 1.00 97.88 91 ASP A N 1
ATOM 714 C CA . ASP A 1 91 ? -12.306 7.615 1.408 1.00 97.88 91 ASP A CA 1
ATOM 715 C C . ASP A 1 91 ? -10.819 7.794 1.094 1.00 97.88 91 ASP A C 1
ATOM 717 O O . ASP A 1 91 ? -9.945 7.377 1.854 1.00 97.88 91 ASP A O 1
ATOM 721 N N . LYS A 1 92 ? -10.530 8.482 -0.016 1.00 96.44 92 LYS A N 1
ATOM 722 C CA . LYS A 1 92 ? -9.160 8.740 -0.485 1.00 96.44 92 LYS A CA 1
ATOM 723 C C . LYS A 1 92 ? -8.309 9.584 0.468 1.00 96.44 92 LYS A C 1
ATOM 725 O O . LYS A 1 92 ? -7.100 9.659 0.275 1.00 96.44 92 LYS A O 1
ATOM 730 N N . LYS A 1 93 ? -8.908 10.230 1.473 1.00 98.00 93 LYS A N 1
ATOM 731 C CA . LYS A 1 93 ? -8.164 10.955 2.515 1.00 98.00 93 LYS A CA 1
ATOM 732 C C . LYS A 1 93 ? -7.767 10.056 3.678 1.00 98.00 93 LYS A C 1
ATOM 734 O O . LYS A 1 93 ? -6.814 10.367 4.381 1.00 98.00 93 LYS A O 1
ATOM 739 N N . LYS A 1 94 ? -8.478 8.948 3.900 1.00 98.50 94 LYS A N 1
ATOM 740 C CA . LYS A 1 94 ? -8.196 7.997 4.980 1.00 98.50 94 LYS A CA 1
ATOM 741 C C . LYS A 1 94 ? -7.334 6.878 4.428 1.00 98.50 94 LYS A C 1
ATOM 743 O O . LYS A 1 94 ? -7.853 5.952 3.812 1.00 98.50 94 LYS A O 1
ATOM 748 N N . THR A 1 95 ? -6.024 6.980 4.605 1.00 98.56 95 THR A N 1
ATOM 749 C CA . THR A 1 95 ? -5.085 6.086 3.925 1.00 98.56 95 THR A CA 1
ATOM 750 C C . THR A 1 95 ? -4.109 5.440 4.879 1.00 98.56 95 THR A C 1
ATOM 752 O O . THR A 1 95 ? -3.694 6.060 5.855 1.00 98.56 95 THR A O 1
ATOM 755 N N . MET A 1 96 ? -3.668 4.240 4.526 1.00 98.62 96 MET A N 1
ATOM 756 C CA . MET A 1 96 ? -2.540 3.574 5.163 1.00 98.62 96 MET A CA 1
ATOM 757 C C . MET A 1 96 ? -1.525 3.192 4.086 1.00 98.62 96 MET A C 1
ATOM 759 O O . MET A 1 96 ? -1.872 2.534 3.106 1.00 98.62 96 MET A O 1
ATOM 763 N N . SER A 1 97 ? -0.288 3.651 4.234 1.00 98.31 97 SER A N 1
ATOM 764 C CA . SER A 1 97 ? 0.809 3.370 3.304 1.00 98.31 97 SER A CA 1
ATOM 765 C C . SER A 1 97 ? 1.748 2.332 3.900 1.00 98.31 97 SER A C 1
ATOM 767 O O . SER A 1 97 ? 2.016 2.383 5.096 1.00 98.31 97 SER A O 1
ATOM 769 N N . PHE A 1 98 ? 2.292 1.447 3.071 1.00 98.31 98 PHE A N 1
ATOM 770 C CA . PHE A 1 98 ? 3.175 0.349 3.465 1.00 98.31 98 PHE A CA 1
ATOM 771 C C . PHE A 1 98 ? 4.407 0.286 2.566 1.00 98.31 98 PHE A C 1
ATOM 773 O O . PHE A 1 98 ? 4.321 0.602 1.377 1.00 98.31 98 PHE A O 1
ATOM 780 N N . ASN A 1 99 ? 5.521 -0.197 3.117 1.00 97.81 99 ASN A N 1
ATOM 781 C CA . ASN A 1 99 ? 6.672 -0.649 2.339 1.00 97.81 99 ASN A CA 1
ATOM 782 C C . ASN A 1 99 ? 6.740 -2.180 2.364 1.00 97.81 99 ASN A C 1
ATOM 784 O O . ASN A 1 99 ? 7.343 -2.744 3.277 1.00 97.81 99 ASN A O 1
ATOM 788 N N . LEU A 1 100 ? 6.118 -2.840 1.384 1.00 98.12 100 LEU A N 1
ATOM 789 C CA . LEU A 1 100 ? 6.104 -4.300 1.293 1.00 98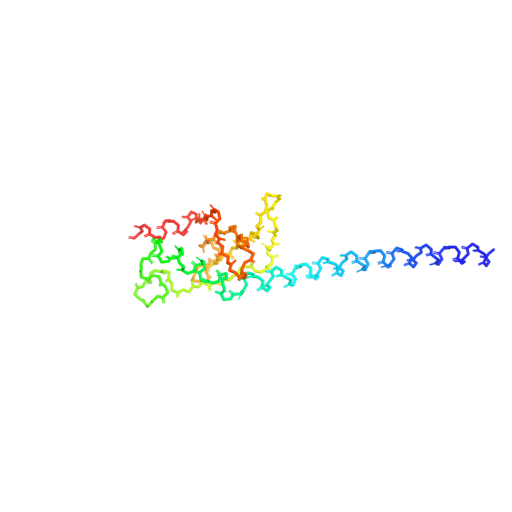.12 100 LEU A CA 1
ATOM 790 C C . LEU A 1 100 ? 7.488 -4.835 0.926 1.00 98.12 100 LEU A C 1
ATOM 792 O O . LEU A 1 100 ? 8.020 -4.515 -0.137 1.00 98.12 100 LEU A O 1
ATOM 796 N N . ILE A 1 101 ? 8.046 -5.682 1.781 1.00 97.88 101 ILE A N 1
ATOM 797 C CA . ILE A 1 101 ? 9.344 -6.328 1.593 1.00 97.88 101 ILE A CA 1
ATOM 798 C C . ILE A 1 101 ? 9.106 -7.802 1.294 1.00 97.88 101 ILE A C 1
ATOM 800 O O . ILE A 1 101 ? 8.413 -8.480 2.047 1.00 97.88 101 ILE A O 1
ATOM 804 N N . ASP A 1 102 ? 9.667 -8.272 0.183 1.00 96.50 102 ASP A N 1
ATOM 805 C CA . ASP A 1 102 ? 9.684 -9.690 -0.177 1.00 96.50 102 ASP A CA 1
ATOM 806 C C . ASP A 1 102 ? 10.622 -10.442 0.776 1.00 96.50 102 ASP A C 1
ATOM 808 O O . ASP A 1 102 ? 11.784 -10.060 0.932 1.00 96.50 102 ASP A O 1
ATOM 812 N N . ASN A 1 103 ? 10.108 -11.486 1.424 1.00 97.25 103 ASN A N 1
ATOM 813 C CA . ASN A 1 103 ? 10.874 -12.316 2.353 1.00 97.25 103 ASN A CA 1
ATOM 814 C C . ASN A 1 103 ? 11.640 -13.458 1.647 1.00 97.25 103 ASN A C 1
ATOM 816 O O . ASN A 1 103 ? 12.239 -14.291 2.321 1.00 97.25 103 ASN A O 1
ATOM 820 N N . GLU A 1 104 ? 11.610 -13.519 0.310 1.00 95.44 104 GLU A N 1
ATOM 821 C CA . GLU A 1 104 ? 12.220 -14.558 -0.542 1.00 95.44 104 GLU A CA 1
ATOM 822 C C . GLU A 1 104 ? 11.606 -15.966 -0.399 1.00 95.44 104 GLU A C 1
ATOM 824 O O . GLU A 1 104 ? 12.069 -16.924 -1.021 1.00 95.44 104 GLU A O 1
ATOM 829 N N . ASP A 1 105 ? 10.524 -16.105 0.368 1.00 96.69 105 ASP A N 1
ATOM 830 C CA . ASP A 1 105 ? 9.743 -17.338 0.538 1.00 96.69 105 ASP A CA 1
ATOM 831 C C . ASP A 1 105 ? 8.334 -17.243 -0.078 1.00 96.69 105 ASP A C 1
ATOM 833 O O . ASP A 1 105 ? 7.501 -18.136 0.096 1.00 96.69 105 ASP A O 1
ATOM 837 N N . GLY A 1 106 ? 8.075 -16.163 -0.822 1.00 94.38 106 GLY A N 1
ATOM 838 C CA . GLY A 1 106 ? 6.776 -15.843 -1.407 1.00 94.38 106 GLY A CA 1
ATOM 839 C C . GLY A 1 106 ? 5.839 -15.085 -0.468 1.00 94.38 106 GLY A C 1
ATOM 840 O O . GLY A 1 106 ? 4.735 -14.752 -0.889 1.00 94.38 106 GLY A O 1
ATOM 841 N N . THR A 1 107 ? 6.250 -14.797 0.770 1.00 98.00 107 THR A N 1
ATOM 842 C CA . THR A 1 107 ? 5.511 -13.936 1.698 1.00 98.00 107 THR A CA 1
ATOM 843 C C . THR A 1 107 ? 6.058 -12.511 1.713 1.00 98.00 107 THR A C 1
ATOM 845 O O . THR A 1 107 ? 7.166 -12.235 1.248 1.00 98.00 107 THR A O 1
ATOM 848 N N . TYR A 1 108 ? 5.269 -11.598 2.281 1.00 98.31 108 TYR A N 1
ATOM 849 C CA . TYR A 1 108 ? 5.654 -10.205 2.456 1.00 98.31 108 TYR A CA 1
ATOM 850 C C . TYR A 1 108 ? 5.662 -9.821 3.930 1.00 98.31 108 TYR A C 1
ATOM 852 O O . TYR A 1 108 ? 4.864 -10.308 4.728 1.00 98.31 108 TYR A O 1
ATOM 860 N N . SER A 1 109 ? 6.564 -8.915 4.278 1.00 97.62 109 SER A N 1
ATOM 861 C CA . SER A 1 109 ? 6.557 -8.163 5.531 1.00 97.62 109 SER A CA 1
ATOM 862 C C . SER A 1 109 ? 6.489 -6.666 5.227 1.00 97.62 109 SER A C 1
ATOM 864 O O . SER A 1 109 ? 6.476 -6.258 4.064 1.00 97.62 109 SER A O 1
ATOM 866 N N . THR A 1 110 ? 6.432 -5.822 6.256 1.00 97.38 110 THR A N 1
ATOM 867 C CA . THR A 1 110 ? 6.593 -4.377 6.077 1.00 97.38 110 THR A CA 1
ATOM 868 C C . THR A 1 110 ? 7.638 -3.828 7.038 1.00 97.38 110 THR A C 1
ATOM 870 O O . THR A 1 110 ? 7.631 -4.151 8.224 1.00 97.38 110 THR A O 1
ATOM 873 N N . ALA A 1 111 ? 8.544 -2.981 6.540 1.00 95.06 111 ALA A N 1
ATOM 874 C CA . ALA A 1 111 ? 9.488 -2.272 7.411 1.00 95.06 111 ALA A CA 1
ATOM 875 C C . ALA A 1 111 ? 8.817 -1.130 8.183 1.00 95.06 111 ALA A C 1
ATOM 877 O O . ALA A 1 111 ? 9.235 -0.800 9.291 1.00 95.06 111 ALA A O 1
ATOM 878 N N . TYR A 1 112 ? 7.808 -0.498 7.585 1.00 94.88 112 TYR A N 1
ATOM 879 C CA . TYR A 1 112 ? 7.050 0.583 8.201 1.00 94.88 112 TYR A CA 1
ATOM 880 C C . TYR A 1 112 ? 5.686 0.732 7.535 1.00 94.88 112 TYR A C 1
ATOM 882 O O . TYR A 1 112 ? 5.490 0.377 6.370 1.00 94.88 112 TYR A O 1
ATOM 890 N N . TYR A 1 113 ? 4.755 1.322 8.270 1.00 97.62 113 TYR A N 1
ATOM 891 C CA . TYR A 1 113 ? 3.484 1.782 7.738 1.00 97.62 113 TYR A CA 1
ATOM 892 C C . TYR A 1 113 ? 3.191 3.193 8.252 1.00 97.62 113 TYR A C 1
ATOM 894 O O . TYR A 1 113 ? 3.764 3.632 9.250 1.00 97.62 113 TYR A O 1
ATOM 902 N N . ILE A 1 114 ? 2.343 3.926 7.535 1.00 98.06 114 ILE A N 1
ATOM 903 C CA . ILE A 1 114 ? 1.996 5.316 7.853 1.00 98.06 114 ILE A CA 1
ATOM 904 C C . ILE A 1 114 ? 0.492 5.497 7.674 1.00 98.06 114 ILE A C 1
ATOM 906 O O . ILE A 1 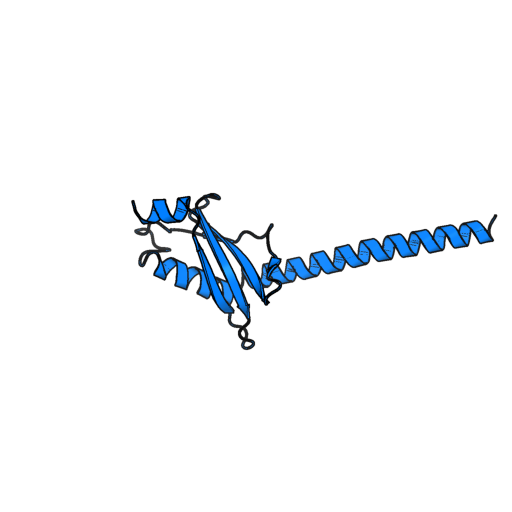114 ? -0.033 5.192 6.605 1.00 98.06 114 ILE A O 1
ATOM 910 N N . LEU A 1 115 ? -0.185 6.029 8.690 1.00 98.44 115 LEU A N 1
ATOM 911 C CA . LEU A 1 115 ? -1.578 6.470 8.603 1.00 98.44 115 LEU A CA 1
ATOM 912 C C . LEU A 1 115 ? -1.639 7.916 8.097 1.00 98.44 115 LEU A C 1
ATOM 914 O O . LEU A 1 115 ? -0.792 8.739 8.454 1.00 98.44 115 LEU A O 1
ATOM 918 N N . SER A 1 116 ? -2.649 8.256 7.296 1.00 98.56 116 SER A N 1
ATOM 919 C CA . SER A 1 116 ? -2.967 9.663 7.043 1.00 98.56 116 SER A CA 1
ATOM 920 C C . SER A 1 116 ? -3.487 10.337 8.311 1.00 98.56 116 SER A C 1
ATOM 922 O O . SER A 1 116 ? -4.035 9.679 9.200 1.00 98.56 116 SER A O 1
ATOM 924 N N . GLY A 1 117 ? -3.363 11.665 8.380 1.00 98.38 117 GLY A N 1
ATOM 925 C CA . GLY A 1 117 ? -3.897 12.434 9.506 1.00 98.38 117 GLY A CA 1
ATOM 926 C C . GLY A 1 117 ? -5.402 12.220 9.674 1.00 98.38 117 GLY A C 1
ATOM 927 O O . GLY A 1 117 ? -5.876 11.995 10.782 1.00 98.38 117 GLY A O 1
ATOM 928 N N . GLU A 1 118 ? -6.145 12.182 8.568 1.00 98.44 118 GLU A N 1
ATOM 929 C CA . GLU A 1 118 ? -7.587 11.940 8.566 1.00 98.44 118 GLU A CA 1
ATOM 930 C C . GLU A 1 118 ? -7.962 10.538 9.052 1.00 98.44 118 GLU A C 1
ATOM 932 O O . GLU A 1 118 ? -9.014 10.383 9.670 1.00 98.44 118 GLU A O 1
ATOM 937 N N . LEU A 1 119 ? -7.137 9.519 8.780 1.00 98.38 119 LEU A N 1
ATOM 938 C CA . LEU A 1 119 ? -7.355 8.179 9.322 1.00 98.38 119 LEU A CA 1
ATOM 939 C C . LEU A 1 119 ? -7.026 8.137 10.818 1.00 98.38 119 LEU A C 1
ATOM 941 O O . LEU A 1 119 ? -7.817 7.595 11.580 1.00 98.38 119 LEU A O 1
ATOM 945 N N . SER A 1 120 ? -5.920 8.756 11.242 1.00 98.06 120 SER A N 1
ATOM 946 C CA . SER A 1 120 ? -5.538 8.840 12.660 1.00 98.06 120 SER A CA 1
ATOM 947 C C . SER A 1 120 ? -6.636 9.501 13.495 1.00 98.06 120 SER A C 1
ATOM 949 O O . SER A 1 120 ? -7.116 8.909 14.456 1.00 98.06 120 SER A O 1
ATOM 951 N N . THR A 1 121 ? -7.112 10.683 13.085 1.00 98.06 121 THR A N 1
ATOM 952 C CA . THR A 1 121 ? -8.209 11.379 13.778 1.00 98.06 121 THR A CA 1
ATOM 953 C C . THR A 1 121 ? -9.486 10.542 13.788 1.00 98.06 121 THR A C 1
ATOM 955 O O . THR A 1 121 ? -10.125 10.407 14.825 1.00 98.06 121 THR A O 1
ATOM 958 N N . PHE A 1 122 ? -9.835 9.915 12.662 1.00 97.38 122 PHE A N 1
ATOM 959 C CA . PHE A 1 122 ? -11.016 9.055 12.575 1.00 97.38 122 PHE A CA 1
ATOM 960 C C . PHE A 1 122 ? -10.966 7.861 13.544 1.00 97.38 122 PHE A C 1
ATOM 962 O O . PHE A 1 122 ? -12.004 7.447 14.064 1.00 97.38 122 PHE A O 1
ATOM 969 N N . LEU A 1 123 ? -9.784 7.300 13.808 1.00 97.00 123 LEU A N 1
ATOM 970 C CA . LEU A 1 123 ? -9.614 6.191 14.749 1.00 97.00 123 LEU A CA 1
ATOM 971 C C . LEU A 1 123 ? -9.690 6.634 16.216 1.00 97.00 123 LEU A C 1
ATOM 973 O O . LEU A 1 123 ? -10.188 5.863 17.036 1.00 97.00 123 LEU A O 1
ATOM 977 N N . GLU A 1 124 ? -9.310 7.871 16.529 1.00 94.44 124 GLU A N 1
ATOM 978 C CA . GLU A 1 124 ? -9.346 8.431 17.890 1.00 94.44 124 GLU A CA 1
ATOM 979 C C . GLU A 1 124 ? -10.749 8.862 18.369 1.00 94.44 124 GLU A C 1
ATOM 981 O O . GLU A 1 124 ? -10.981 8.885 19.576 1.00 94.44 124 GLU A O 1
ATOM 986 N N . GLU A 1 125 ? -11.680 9.179 17.457 1.00 84.19 125 GLU A N 1
ATOM 987 C CA . GLU A 1 125 ? -13.037 9.708 17.763 1.00 84.19 125 GLU A CA 1
ATOM 988 C C . GLU A 1 125 ? -14.033 8.725 18.408 1.00 84.19 125 GLU A C 1
ATOM 990 O O . GLU A 1 125 ? -14.595 9.038 19.478 1.00 84.19 125 GLU A O 1
#

Foldseek 3Di:
DVVVVVVVVVVVVVVVCVVVVVVVVVVVVLVVQVCVCPDPQVVVQVVVVQCVLPVCACHPPDPQNDKDKDSVDWDADPVGAIWIKIATPPDPQFIKIFRWHDPVPRHTHTPDMDTHPVNVVSSVD

Secondary structure (DSSP, 8-state):
-HHHHHHHHHHHHHHHHHHHHHHHHHHHHHHHHHHHHTSHHHHHHHHHHHHHH-TTTTSSSSS---EEE--TT-EE-TTSSEEEEEEETTEEEEEEEEEEEE-SSS-EEEEEEEE-HHHHHHHH-

Radius of gyration: 21.27 Å; chains: 1; bounding box: 41×30×70 Å

Sequence (125 aa):
MKKVMKVIIGILLVIVIGIGGIGYMQHKEHEKMVAIATSEEAKKVYEEYLRMEEPAALTKEGKIRTYEVELEELGYNPMGGLMTKIYINNDKKKTMSFNLIDNEDGTYSTAYYILSGELSTFLEE

InterPro domains:
  IPR010738 Protein of unknown function DUF1310 [PF07006] (7-111)